Protein AF-A0A919ZTX1-F1 (afdb_monomer)

Secondary structure (DSSP, 8-state):
-----HHHHHHHHHHHHHHHHHHHHHHHHH-TTSB-TT-SSBHHHHTT-S--SSS-S--TTTHHHHHHHHHHHHHHHHHHH--THHHHHHHHHHHHHHHHHHHHHHHHT----SHHIIIIIHHHHHHHHHHHHHHHHHH--

Sequence (141 aa):
MFKISHKIILETMVVFILTVISITSFYATFLPDTKFLFFEETYLELLALTETGGNGKLNLLTYPLGLYFICIFTCVQYLRSRNIVYINFLILIWSAVLLARIISIILRGGIVFDIYFLVGIFPEFIVAPFFFFLRNKVFKS

Structure (mmCIF, N/CA/C/O backbone):
data_AF-A0A919ZTX1-F1
#
_entry.id   AF-A0A919ZTX1-F1
#
loop_
_atom_site.group_PDB
_atom_site.id
_atom_site.type_symbol
_atom_site.label_atom_id
_atom_site.label_alt_id
_atom_site.label_comp_id
_atom_site.label_asym_id
_atom_site.label_entity_id
_atom_site.label_seq_id
_atom_site.pdbx_PDB_ins_code
_atom_site.Cartn_x
_atom_site.Cartn_y
_atom_site.Cartn_z
_atom_site.occupancy
_atom_site.B_iso_or_equiv
_atom_site.auth_seq_id
_atom_site.auth_comp_id
_atom_site.auth_asym_id
_atom_site.auth_atom_id
_atom_site.pdbx_PDB_model_num
ATOM 1 N N . MET A 1 1 ? -18.641 19.937 10.460 1.00 44.81 1 MET A N 1
ATOM 2 C CA . MET A 1 1 ? -17.399 19.132 10.399 1.00 44.81 1 MET A CA 1
ATOM 3 C C . MET A 1 1 ? -17.795 17.671 10.215 1.00 44.81 1 MET A C 1
ATOM 5 O O . MET A 1 1 ? -18.362 17.100 11.138 1.00 44.81 1 MET A O 1
ATOM 9 N N . PHE A 1 2 ? -17.609 17.087 9.027 1.00 42.81 2 PHE A N 1
ATOM 10 C CA . PHE A 1 2 ? -17.985 15.688 8.778 1.00 42.81 2 PHE A CA 1
ATOM 11 C C . PHE A 1 2 ? -17.118 14.758 9.636 1.00 42.81 2 PHE A C 1
ATOM 13 O O . PHE A 1 2 ? -15.902 14.683 9.464 1.00 42.81 2 PHE A O 1
ATOM 20 N N . LYS A 1 3 ? -17.738 14.069 10.598 1.00 59.19 3 LYS A N 1
ATOM 21 C CA . LYS A 1 3 ? -17.074 13.079 11.452 1.00 59.19 3 LYS A CA 1
ATOM 22 C C . LYS A 1 3 ? -17.036 11.756 10.680 1.00 59.19 3 LYS A C 1
ATOM 24 O O . LYS A 1 3 ? -17.909 10.911 10.840 1.00 59.19 3 LYS A O 1
ATOM 29 N N . ILE A 1 4 ? -16.073 11.607 9.769 1.00 64.69 4 ILE A N 1
ATOM 30 C CA . ILE A 1 4 ? -15.896 10.347 9.035 1.00 64.69 4 ILE A CA 1
ATOM 31 C C . ILE A 1 4 ? -15.456 9.271 10.034 1.00 64.69 4 ILE A C 1
ATOM 33 O O . ILE A 1 4 ? -14.498 9.456 10.786 1.00 64.69 4 ILE A O 1
ATOM 37 N N . SER A 1 5 ? -16.175 8.149 10.059 1.00 81.00 5 SER A N 1
ATOM 38 C CA . SER A 1 5 ? -15.844 7.017 10.923 1.00 81.00 5 SER A CA 1
ATOM 39 C C . SER A 1 5 ? -14.546 6.354 10.460 1.00 81.00 5 SER A C 1
ATOM 41 O O . SER A 1 5 ? -14.393 6.028 9.287 1.00 81.00 5 SER A O 1
ATOM 43 N N . HIS A 1 6 ? -13.625 6.081 11.387 1.00 75.31 6 HIS A N 1
ATOM 44 C CA . HIS A 1 6 ? -12.383 5.348 11.105 1.00 75.31 6 HIS A CA 1
ATOM 45 C C . HIS A 1 6 ? -12.639 3.955 10.507 1.00 75.31 6 HIS A C 1
ATOM 47 O O . HIS A 1 6 ? -11.802 3.435 9.776 1.00 75.31 6 HIS A O 1
ATOM 53 N N . LYS A 1 7 ? -13.812 3.369 10.796 1.00 81.25 7 LYS A N 1
ATOM 54 C CA . LYS A 1 7 ? -14.287 2.141 10.156 1.00 81.25 7 LYS A CA 1
ATOM 55 C C . LYS A 1 7 ? -14.403 2.338 8.641 1.00 81.25 7 LYS A C 1
ATOM 57 O O . LYS A 1 7 ? -13.783 1.590 7.903 1.00 81.25 7 LYS A O 1
ATOM 62 N N . ILE A 1 8 ? -15.108 3.390 8.215 1.00 84.81 8 ILE A N 1
ATOM 63 C CA . ILE A 1 8 ? -15.301 3.733 6.798 1.00 84.81 8 ILE A CA 1
ATOM 64 C C . ILE A 1 8 ? -13.946 3.976 6.129 1.00 84.81 8 ILE A C 1
ATOM 66 O O . ILE A 1 8 ? -13.697 3.462 5.051 1.00 84.81 8 ILE A O 1
ATOM 70 N N . ILE A 1 9 ? -13.038 4.700 6.792 1.00 84.06 9 ILE A N 1
ATOM 71 C CA . ILE A 1 9 ? -11.698 4.984 6.254 1.00 84.06 9 ILE A CA 1
ATOM 72 C C . ILE A 1 9 ? -10.923 3.687 5.967 1.00 84.06 9 ILE A C 1
ATOM 74 O O . ILE A 1 9 ? -10.346 3.534 4.891 1.00 84.06 9 ILE A O 1
ATOM 78 N N . LEU A 1 10 ? -10.908 2.751 6.919 1.00 84.06 10 LEU A N 1
ATOM 79 C CA . LEU A 1 10 ? -10.196 1.483 6.759 1.00 84.06 10 LEU A CA 1
ATOM 80 C C . LEU A 1 10 ? -10.869 0.552 5.752 1.00 84.06 10 LEU A C 1
ATOM 82 O O . LEU A 1 10 ? -10.168 -0.099 4.986 1.00 84.06 10 LEU A O 1
ATOM 86 N N . GLU A 1 11 ? -12.200 0.502 5.728 1.00 87.06 11 GLU A N 1
ATOM 87 C CA . GLU A 1 11 ? -12.953 -0.262 4.728 1.00 87.06 11 GLU A CA 1
ATOM 88 C C . GLU A 1 11 ? -12.662 0.256 3.316 1.00 87.06 11 GLU A C 1
ATOM 90 O O . GLU A 1 11 ? -12.331 -0.538 2.438 1.00 87.06 11 GLU A O 1
ATOM 95 N N . THR A 1 12 ? -12.665 1.577 3.112 1.00 85.62 12 THR A N 1
ATOM 96 C CA . THR A 1 12 ? -12.291 2.192 1.831 1.00 85.62 12 THR A CA 1
ATOM 97 C C . THR A 1 12 ? -10.865 1.833 1.425 1.00 85.62 12 THR A C 1
ATOM 99 O O . THR A 1 12 ? -10.627 1.496 0.268 1.00 85.62 12 THR A O 1
ATOM 102 N N . MET A 1 13 ? -9.912 1.859 2.361 1.00 84.69 13 MET A N 1
ATOM 103 C CA . MET A 1 13 ? -8.531 1.477 2.063 1.00 84.69 13 MET A CA 1
ATOM 104 C C . MET A 1 13 ? -8.415 -0.008 1.693 1.00 84.69 13 MET A C 1
ATOM 106 O O . MET A 1 13 ? -7.733 -0.341 0.728 1.00 84.69 13 MET A O 1
ATOM 110 N N . VAL A 1 14 ? -9.103 -0.900 2.410 1.00 86.12 14 VAL A N 1
ATOM 111 C CA . VAL A 1 14 ? -9.133 -2.333 2.076 1.00 86.12 14 VAL A CA 1
ATOM 112 C C . VAL A 1 14 ? -9.714 -2.551 0.678 1.00 86.12 14 VAL A C 1
ATOM 114 O O . VAL A 1 14 ? -9.107 -3.261 -0.120 1.00 86.12 14 VAL A O 1
ATOM 117 N N . VAL A 1 15 ? -10.837 -1.906 0.352 1.00 87.44 15 VAL A N 1
ATOM 118 C CA . VAL A 1 15 ? -11.455 -1.984 -0.983 1.00 87.44 15 VAL A CA 1
ATOM 119 C C . VAL A 1 15 ? -10.508 -1.461 -2.062 1.00 87.44 15 VAL A C 1
ATOM 121 O O . VAL A 1 15 ? -10.363 -2.097 -3.106 1.00 87.44 15 VAL A O 1
ATOM 124 N N . PHE A 1 16 ? -9.825 -0.344 -1.810 1.00 84.38 16 PHE A N 1
ATOM 125 C CA . PHE A 1 16 ? -8.847 0.215 -2.738 1.00 84.38 16 PHE A CA 1
ATOM 126 C C . PHE A 1 16 ? -7.709 -0.774 -3.024 1.00 84.38 16 PHE A C 1
ATOM 128 O O . PHE 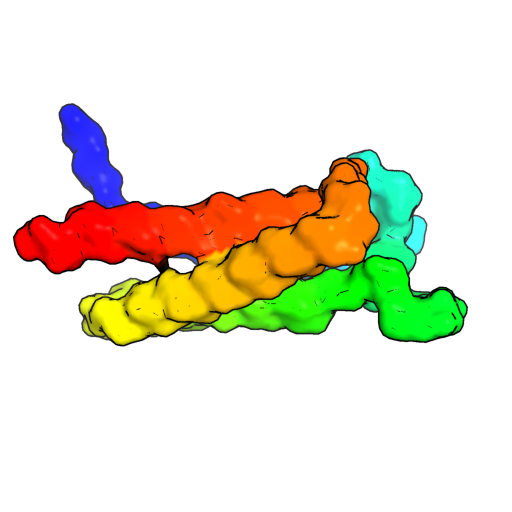A 1 16 ? -7.444 -1.079 -4.185 1.00 84.38 16 PHE A O 1
ATOM 135 N N . ILE A 1 17 ? -7.090 -1.341 -1.983 1.00 82.50 17 ILE A N 1
ATOM 136 C CA . ILE A 1 17 ? -5.989 -2.299 -2.152 1.00 82.50 17 ILE A CA 1
ATOM 137 C C . ILE A 1 17 ? -6.484 -3.567 -2.866 1.00 82.50 17 ILE A C 1
ATOM 139 O O . ILE A 1 17 ? -5.831 -4.036 -3.794 1.00 82.50 17 ILE A O 1
ATOM 143 N N . LEU A 1 18 ? -7.659 -4.095 -2.505 1.00 84.50 18 LEU A N 1
ATOM 144 C CA . LEU A 1 18 ? -8.253 -5.252 -3.190 1.00 84.50 18 LEU A CA 1
ATOM 145 C C . LEU A 1 18 ? -8.531 -4.975 -4.670 1.00 84.50 18 LEU A C 1
ATOM 147 O O . LEU A 1 18 ? -8.348 -5.863 -5.501 1.00 84.50 18 LEU A O 1
ATOM 151 N N . THR A 1 19 ? -8.935 -3.752 -5.010 1.00 83.19 19 THR A N 1
ATOM 152 C CA . THR A 1 19 ? -9.148 -3.338 -6.403 1.00 83.19 19 THR A CA 1
ATOM 153 C C . THR A 1 19 ? -7.831 -3.351 -7.173 1.00 83.19 19 THR A C 1
ATOM 155 O O . THR A 1 19 ? -7.765 -3.936 -8.253 1.00 83.19 19 THR A O 1
ATOM 158 N N . VAL A 1 20 ? -6.765 -2.783 -6.597 1.00 78.19 20 VAL A N 1
ATOM 159 C CA . VAL A 1 20 ? -5.421 -2.803 -7.198 1.00 78.19 20 VAL A CA 1
ATOM 160 C C . VAL A 1 20 ? -4.943 -4.239 -7.414 1.00 78.19 20 VAL A C 1
ATOM 162 O O . VAL A 1 20 ? -4.507 -4.571 -8.517 1.00 78.19 20 VAL A O 1
ATOM 165 N N . ILE A 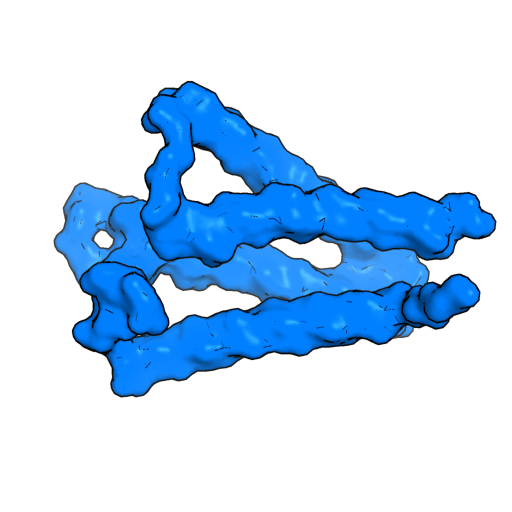1 21 ? -5.082 -5.109 -6.407 1.00 77.62 21 ILE A N 1
ATOM 166 C CA . ILE A 1 21 ? -4.733 -6.535 -6.514 1.00 77.62 21 ILE A CA 1
ATOM 167 C C . ILE A 1 21 ? -5.530 -7.196 -7.642 1.00 77.62 21 ILE A C 1
ATOM 169 O O . ILE A 1 21 ? -4.946 -7.861 -8.488 1.00 77.62 21 ILE A O 1
ATOM 173 N N . SER A 1 22 ? -6.844 -6.972 -7.692 1.00 81.50 22 SER A N 1
ATOM 174 C CA . SER A 1 22 ? -7.725 -7.601 -8.683 1.00 81.50 22 SER A CA 1
ATOM 175 C C . SER A 1 22 ? -7.374 -7.190 -10.113 1.00 81.50 22 SER A C 1
ATOM 177 O O . SER A 1 22 ? -7.294 -8.048 -10.990 1.00 81.50 22 SER A O 1
ATOM 179 N N . ILE A 1 23 ? -7.111 -5.900 -10.350 1.00 79.00 23 ILE A N 1
ATOM 180 C CA . ILE A 1 23 ? -6.675 -5.392 -11.661 1.00 79.00 23 ILE A CA 1
ATOM 181 C C . ILE A 1 23 ? -5.339 -6.031 -12.052 1.00 79.00 23 ILE A C 1
ATOM 183 O O . ILE A 1 23 ? -5.191 -6.528 -13.165 1.00 79.00 23 ILE A O 1
ATOM 187 N N . THR A 1 24 ? -4.391 -6.062 -11.117 1.00 73.44 24 THR A N 1
ATOM 188 C CA . THR A 1 24 ? -3.053 -6.632 -11.319 1.00 73.44 24 THR A CA 1
ATOM 189 C C . THR A 1 24 ? -3.156 -8.121 -11.684 1.00 73.44 24 THR A C 1
ATOM 191 O O . THR A 1 24 ? -2.672 -8.543 -12.731 1.00 73.44 24 THR A O 1
ATOM 194 N N . SER A 1 25 ? -3.905 -8.913 -10.912 1.00 73.94 25 SER A N 1
ATOM 195 C CA . SER A 1 25 ? -4.157 -10.334 -11.197 1.00 73.94 25 SER A CA 1
ATOM 196 C C . SER A 1 25 ? -4.905 -10.580 -12.514 1.00 73.94 25 SER A C 1
ATOM 198 O O . SER A 1 25 ? -4.631 -11.572 -13.191 1.00 73.94 25 SER A O 1
ATOM 200 N N . PHE A 1 26 ? -5.830 -9.699 -12.902 1.00 80.12 26 PHE A N 1
ATOM 201 C CA . PHE A 1 26 ? -6.524 -9.798 -14.188 1.00 80.12 26 PHE A CA 1
ATOM 202 C C . PHE A 1 26 ? -5.556 -9.618 -15.364 1.00 80.12 26 PHE A C 1
ATOM 204 O O . PHE A 1 26 ? -5.526 -10.465 -16.257 1.00 80.12 26 PHE A O 1
ATOM 211 N N . TYR A 1 27 ? -4.718 -8.575 -15.335 1.00 74.44 27 TYR A N 1
ATOM 212 C CA . TYR A 1 27 ? -3.680 -8.372 -16.353 1.00 74.44 27 TYR A CA 1
ATOM 213 C C . TYR A 1 27 ? -2.721 -9.567 -16.424 1.00 74.44 27 TYR A C 1
ATOM 215 O O . TYR A 1 27 ? -2.417 -10.029 -17.519 1.00 74.44 27 TYR A O 1
ATOM 223 N N . ALA A 1 28 ? -2.350 -10.137 -15.272 1.00 68.69 28 ALA A N 1
ATOM 224 C CA . ALA A 1 28 ? -1.523 -11.344 -15.198 1.00 68.69 28 ALA A CA 1
ATOM 225 C C . ALA A 1 28 ? -2.085 -12.534 -15.948 1.00 68.69 28 ALA A C 1
ATOM 227 O O . ALA A 1 28 ? -1.351 -13.270 -16.599 1.00 68.69 28 ALA A O 1
ATOM 228 N N . THR A 1 29 ? -3.384 -12.743 -15.786 1.00 73.25 29 THR A N 1
ATOM 229 C CA . THR A 1 29 ? -4.027 -13.981 -16.209 1.00 73.25 29 THR A CA 1
ATOM 230 C C . THR A 1 29 ? -4.477 -13.894 -17.660 1.00 73.25 29 THR A C 1
ATOM 232 O O . THR A 1 29 ? -4.409 -14.885 -18.381 1.00 73.25 29 THR A O 1
ATOM 235 N N . PHE A 1 30 ? -4.945 -12.720 -18.091 1.00 80.12 30 PHE A N 1
ATOM 236 C CA . PHE A 1 30 ? -5.643 -12.574 -19.368 1.00 80.12 30 PHE A CA 1
ATOM 237 C C . PHE A 1 30 ? -4.927 -11.676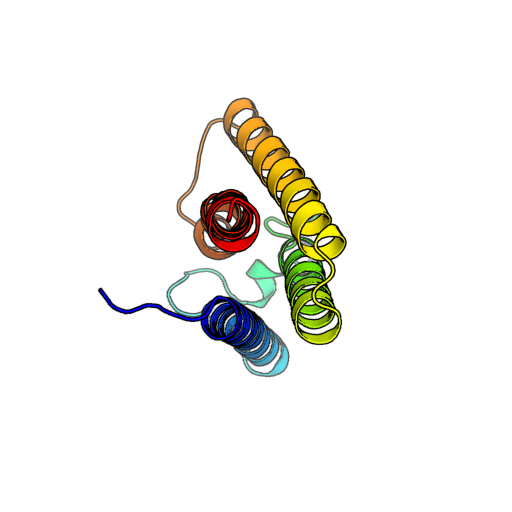 -20.374 1.00 80.12 30 PHE A C 1
ATOM 239 O O . PHE A 1 30 ? -5.176 -11.819 -21.567 1.00 80.12 30 PHE A O 1
ATOM 246 N N . LEU A 1 31 ? -4.065 -10.755 -19.926 1.00 80.50 31 LEU A N 1
ATOM 247 C CA . LEU A 1 31 ? -3.419 -9.758 -20.787 1.00 80.50 31 LEU A CA 1
ATOM 248 C C . LEU A 1 31 ? -1.894 -9.620 -20.535 1.00 80.50 31 LEU A C 1
ATOM 250 O O . LEU A 1 31 ? -1.395 -8.492 -20.460 1.00 80.50 31 LEU A O 1
ATOM 254 N N . PRO A 1 32 ? -1.137 -10.730 -20.412 1.00 71.12 32 PRO A N 1
ATOM 255 C CA . PRO A 1 32 ? 0.253 -10.712 -19.943 1.00 71.12 32 PRO A CA 1
ATOM 256 C C . PRO A 1 32 ? 1.220 -9.957 -20.874 1.00 71.12 32 PRO A C 1
ATOM 258 O O . PRO A 1 32 ? 2.127 -9.275 -20.398 1.00 71.12 32 PRO A O 1
ATOM 261 N N . ASP A 1 33 ? 0.992 -10.025 -22.187 1.00 75.75 33 ASP A N 1
ATOM 262 C CA . ASP A 1 33 ? 1.840 -9.397 -23.214 1.00 75.75 33 ASP A CA 1
ATOM 263 C C . ASP A 1 33 ? 1.403 -7.970 -23.576 1.00 75.75 33 ASP A C 1
ATOM 265 O O . ASP A 1 33 ? 1.984 -7.322 -24.447 1.00 75.75 33 ASP A O 1
ATOM 269 N N . THR A 1 34 ? 0.344 -7.465 -22.941 1.00 78.12 34 THR A N 1
ATOM 270 C CA . THR A 1 34 ? -0.123 -6.100 -23.189 1.00 78.12 34 THR A CA 1
ATOM 271 C C . THR A 1 34 ? 0.613 -5.107 -22.302 1.00 78.12 34 THR A C 1
ATOM 273 O O . THR A 1 34 ? 1.027 -5.431 -21.185 1.00 78.12 34 THR A O 1
ATOM 276 N N . LYS A 1 35 ? 0.744 -3.871 -22.796 1.00 76.69 35 LYS A N 1
ATOM 277 C CA . LYS A 1 35 ? 1.186 -2.733 -21.989 1.00 76.69 35 LYS A CA 1
ATOM 278 C C . LYS A 1 35 ? 0.295 -2.605 -20.760 1.00 76.69 35 LYS A C 1
ATOM 280 O O . LYS A 1 35 ? -0.932 -2.570 -20.882 1.00 76.69 35 LYS A O 1
ATOM 285 N N . PHE A 1 36 ? 0.901 -2.534 -19.580 1.00 71.50 36 PHE A N 1
ATOM 286 C CA . PHE A 1 36 ? 0.121 -2.395 -18.360 1.00 71.50 36 PHE A CA 1
ATOM 287 C C . PHE A 1 36 ? -0.389 -0.956 -18.230 1.00 71.50 36 PHE A C 1
ATOM 289 O O . PHE A 1 36 ? 0.392 -0.028 -18.030 1.00 71.50 36 PHE A O 1
ATOM 296 N N . LEU A 1 37 ? -1.707 -0.759 -18.317 1.00 74.06 37 LEU A N 1
ATOM 297 C CA . LEU A 1 37 ? -2.350 0.559 -18.233 1.00 74.06 37 LEU A CA 1
ATOM 298 C C . LEU A 1 37 ? -1.723 1.592 -19.196 1.00 74.06 37 LEU A C 1
ATOM 300 O O . LEU A 1 37 ? -1.924 1.512 -20.404 1.00 74.06 37 LEU A O 1
ATOM 304 N N . PHE A 1 38 ? -1.000 2.581 -18.658 1.00 72.06 38 PHE A N 1
ATOM 305 C CA . PHE A 1 38 ? -0.382 3.688 -19.398 1.00 72.06 38 PHE A CA 1
ATOM 306 C C . PHE A 1 38 ? 1.143 3.541 -19.525 1.00 72.06 38 PHE A C 1
ATOM 308 O O . PHE A 1 38 ? 1.800 4.465 -20.001 1.00 72.06 38 PHE A O 1
ATOM 315 N N . PHE A 1 39 ? 1.715 2.431 -19.053 1.00 71.50 39 PHE A N 1
ATOM 316 C CA . PHE A 1 39 ? 3.160 2.207 -19.049 1.00 71.50 39 PHE A CA 1
ATOM 317 C C . PHE A 1 39 ? 3.628 1.549 -20.344 1.00 71.50 39 PHE A C 1
ATOM 319 O O . PHE A 1 39 ? 2.867 0.865 -21.026 1.00 71.50 39 PHE A O 1
ATOM 326 N N . GLU A 1 40 ? 4.892 1.774 -20.704 1.00 71.12 40 GLU A N 1
ATOM 327 C CA . GLU A 1 40 ? 5.469 1.175 -21.911 1.00 71.12 40 GLU A CA 1
ATOM 328 C C . GLU A 1 40 ? 5.811 -0.308 -21.741 1.00 71.12 40 GLU A C 1
ATOM 330 O O . GLU A 1 40 ? 5.828 -1.030 -22.735 1.00 71.12 40 GLU A O 1
ATOM 335 N N . GLU A 1 41 ? 6.027 -0.744 -20.500 1.00 70.44 41 GLU A N 1
ATOM 336 C CA . GLU A 1 41 ? 6.373 -2.114 -20.122 1.00 70.44 41 GLU A CA 1
ATOM 337 C C . GLU A 1 41 ? 5.143 -3.032 -20.177 1.00 70.44 41 GLU A C 1
ATOM 339 O O . GLU A 1 41 ? 4.029 -2.666 -19.770 1.00 70.44 41 GLU A O 1
ATOM 344 N N . THR A 1 42 ? 5.346 -4.250 -20.676 1.00 71.12 42 THR A N 1
ATOM 345 C CA . THR A 1 42 ? 4.332 -5.308 -20.628 1.00 71.12 42 THR A CA 1
ATOM 346 C C . THR A 1 42 ? 4.180 -5.855 -19.215 1.00 71.12 42 THR A C 1
ATOM 348 O O . THR A 1 42 ? 5.076 -5.750 -18.373 1.00 71.12 42 THR A O 1
ATOM 351 N N . TYR A 1 43 ? 3.043 -6.486 -18.939 1.00 64.56 43 TYR A N 1
ATOM 352 C CA . TYR A 1 43 ? 2.801 -7.063 -17.623 1.00 64.56 43 TYR A CA 1
ATOM 353 C C . TYR A 1 43 ? 3.772 -8.216 -17.274 1.00 64.56 43 TYR A C 1
ATOM 355 O O . TYR A 1 43 ? 4.115 -8.395 -16.109 1.00 64.56 43 TYR A O 1
ATOM 363 N N . LEU A 1 44 ? 4.292 -8.972 -18.247 1.00 65.75 44 LEU A N 1
ATOM 364 C CA . LEU A 1 44 ? 5.340 -9.978 -17.994 1.00 65.75 44 LEU A CA 1
ATOM 365 C C . LEU A 1 44 ? 6.702 -9.367 -17.648 1.00 65.75 44 LEU A C 1
ATOM 367 O O . LEU A 1 44 ? 7.370 -9.847 -16.727 1.00 65.75 44 LEU A O 1
ATOM 371 N N . GLU A 1 45 ? 7.098 -8.304 -18.352 1.00 65.44 45 GLU A N 1
ATOM 372 C CA . GLU A 1 45 ? 8.327 -7.550 -18.061 1.00 65.44 45 GLU A CA 1
ATOM 373 C C . GLU A 1 45 ? 8.257 -6.906 -16.672 1.00 65.44 45 GLU A C 1
ATOM 375 O O . GLU A 1 45 ? 9.234 -6.926 -15.920 1.00 65.44 45 GLU A O 1
ATOM 380 N N . LEU A 1 46 ? 7.067 -6.427 -16.302 1.00 61.62 46 LEU A N 1
ATOM 381 C CA . LEU A 1 46 ? 6.754 -5.878 -14.987 1.00 61.62 46 LEU A CA 1
ATOM 382 C C . LEU A 1 46 ? 6.947 -6.886 -13.849 1.00 61.62 46 LEU A C 1
ATOM 384 O O . LEU A 1 46 ? 7.248 -6.503 -12.722 1.00 61.62 46 LEU A O 1
ATOM 388 N N . LEU A 1 47 ? 6.714 -8.167 -14.123 1.00 58.75 47 LEU A N 1
ATOM 389 C CA . LEU A 1 47 ? 6.772 -9.230 -13.129 1.00 58.75 47 LEU A CA 1
ATOM 390 C C . LEU A 1 47 ? 8.097 -9.989 -13.114 1.00 58.75 47 LEU A C 1
ATOM 392 O O . LEU A 1 47 ? 8.252 -10.893 -12.291 1.00 58.75 47 LEU A O 1
ATOM 396 N N . ALA A 1 48 ? 9.031 -9.642 -14.005 1.00 56.12 48 ALA A N 1
ATOM 397 C CA . ALA A 1 48 ? 10.278 -10.376 -14.194 1.00 56.12 48 ALA A CA 1
ATOM 398 C C . ALA A 1 48 ? 10.060 -11.886 -14.444 1.00 56.12 48 ALA A C 1
ATOM 400 O O . ALA A 1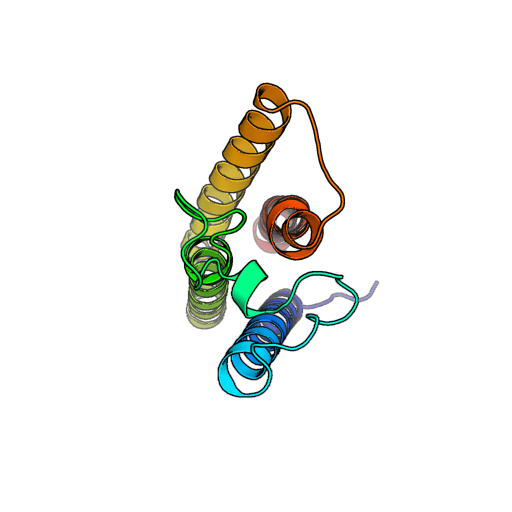 48 ? 10.863 -12.714 -14.012 1.00 56.12 48 ALA A O 1
ATOM 401 N N . LEU A 1 49 ? 8.965 -12.254 -15.124 1.00 54.34 49 LEU A N 1
ATOM 402 C CA . LEU A 1 49 ? 8.640 -13.653 -15.442 1.00 54.34 49 LEU A CA 1
ATOM 403 C C . LEU A 1 49 ? 9.397 -14.185 -16.672 1.00 54.34 49 LEU A C 1
ATOM 405 O O . LEU A 1 49 ? 9.324 -15.375 -16.968 1.00 54.34 49 LEU A O 1
ATOM 409 N N . THR A 1 50 ? 10.143 -13.325 -17.364 1.00 51.06 50 THR A N 1
ATOM 410 C CA . THR A 1 50 ? 11.092 -13.684 -18.424 1.00 51.06 50 THR A CA 1
ATOM 411 C C . THR A 1 50 ? 12.533 -13.530 -17.926 1.00 51.06 50 THR A C 1
ATOM 413 O O . THR A 1 50 ? 12.842 -12.641 -17.132 1.00 51.06 50 T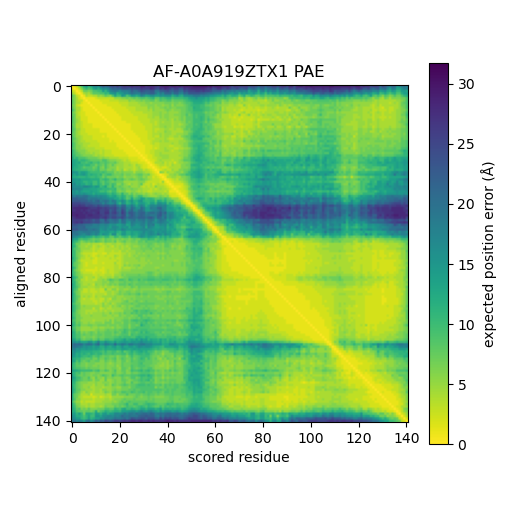HR A O 1
ATOM 416 N N . GLU A 1 51 ? 13.428 -14.428 -18.354 1.00 46.62 51 GLU A N 1
ATOM 417 C CA . GLU A 1 51 ? 14.829 -14.480 -17.911 1.00 46.62 51 GLU A CA 1
ATOM 418 C C . GLU A 1 51 ? 15.617 -13.225 -18.332 1.00 46.62 51 GLU A C 1
ATOM 420 O O . GLU A 1 51 ? 16.276 -13.198 -19.367 1.00 46.62 51 GLU A O 1
ATOM 425 N N . THR A 1 52 ? 15.604 -12.172 -17.513 1.00 48.41 52 THR A N 1
ATOM 426 C CA . THR A 1 52 ? 16.426 -10.966 -17.736 1.00 48.41 52 THR A CA 1
ATOM 427 C C . THR A 1 52 ? 17.768 -10.986 -16.985 1.00 48.41 52 THR A C 1
ATOM 429 O O . THR A 1 52 ? 18.288 -9.930 -16.639 1.00 48.41 52 THR A O 1
ATOM 432 N N . GLY A 1 53 ? 18.363 -12.158 -16.722 1.00 39.72 53 GLY A N 1
ATOM 433 C CA . GLY A 1 53 ? 19.774 -12.248 -16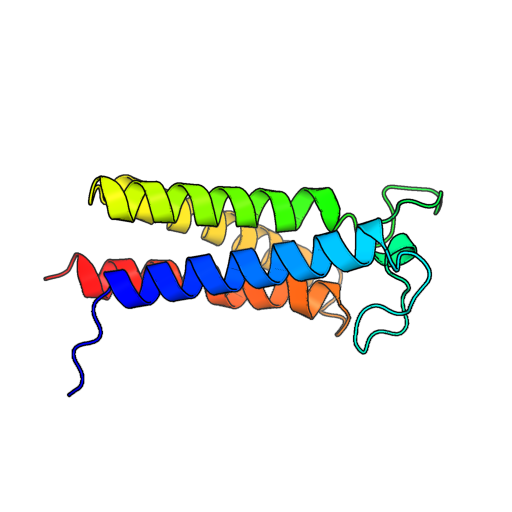.295 1.00 39.72 53 GLY A CA 1
ATOM 434 C C . GLY A 1 53 ? 20.109 -11.742 -14.881 1.00 39.72 53 GLY A C 1
ATOM 435 O O . GLY A 1 53 ? 21.191 -11.207 -14.652 1.00 39.72 53 GLY A O 1
ATOM 436 N N . GLY A 1 54 ? 19.204 -11.934 -13.920 1.00 39.88 54 GLY A N 1
ATOM 437 C CA . GLY A 1 54 ? 19.370 -11.566 -12.508 1.00 39.88 54 GLY A CA 1
ATOM 438 C C . GLY A 1 54 ? 18.079 -10.952 -11.991 1.00 39.88 54 GLY A C 1
ATOM 439 O O . GLY A 1 54 ? 17.488 -10.193 -12.748 1.00 39.88 54 GLY A O 1
ATOM 440 N N . ASN A 1 55 ? 17.637 -11.331 -10.773 1.00 43.25 55 ASN A N 1
ATOM 441 C CA . ASN A 1 55 ? 16.388 -10.911 -10.098 1.00 43.25 55 ASN A CA 1
ATOM 442 C C . ASN A 1 55 ? 15.747 -9.705 -10.796 1.00 43.25 55 ASN A C 1
ATOM 444 O O . ASN A 1 55 ? 16.169 -8.577 -10.539 1.00 43.25 55 ASN A O 1
ATOM 448 N N . GLY A 1 56 ? 14.861 -9.991 -11.762 1.00 40.44 56 GLY A N 1
ATOM 449 C CA . GLY A 1 56 ? 14.579 -9.091 -12.881 1.00 40.44 56 GLY A CA 1
ATOM 450 C C . GLY A 1 56 ? 14.136 -7.711 -12.438 1.00 40.44 56 GLY A C 1
ATOM 451 O O . GLY A 1 56 ? 13.726 -7.522 -11.292 1.00 40.44 56 GLY A O 1
ATOM 452 N N . LYS A 1 57 ? 14.264 -6.750 -13.359 1.00 49.78 57 LYS A N 1
ATOM 453 C CA . LYS A 1 57 ? 14.168 -5.300 -13.127 1.00 49.78 57 LYS A CA 1
ATOM 454 C C . LYS A 1 57 ? 13.145 -4.882 -12.062 1.00 49.78 57 LYS A C 1
ATOM 456 O O . LYS A 1 57 ? 13.452 -3.956 -11.319 1.00 49.78 57 LYS A O 1
ATOM 461 N N . LEU A 1 58 ? 12.002 -5.561 -11.924 1.00 54.59 58 LEU A N 1
ATOM 462 C CA . LEU A 1 58 ? 11.005 -5.310 -10.888 1.00 54.59 58 LEU A CA 1
ATOM 463 C C . LEU A 1 58 ? 10.305 -6.606 -10.430 1.00 54.59 58 LEU A C 1
ATOM 465 O O . LEU A 1 58 ? 9.407 -7.102 -11.088 1.00 54.59 58 LEU A O 1
ATOM 469 N N . ASN A 1 59 ? 10.651 -7.169 -9.268 1.00 52.97 59 ASN A N 1
ATOM 470 C CA . ASN A 1 59 ? 9.903 -8.302 -8.691 1.00 52.97 59 ASN A CA 1
ATOM 471 C C . ASN A 1 59 ? 8.638 -7.807 -7.947 1.00 52.97 59 ASN A C 1
ATOM 473 O O . ASN A 1 59 ? 8.513 -7.909 -6.722 1.00 52.97 59 ASN A O 1
ATOM 477 N N . LEU A 1 60 ? 7.714 -7.197 -8.698 1.00 53.53 60 LEU A N 1
ATOM 478 C CA . LEU A 1 60 ? 6.476 -6.578 -8.199 1.00 53.53 60 LEU A CA 1
ATOM 479 C C . LEU A 1 60 ? 5.453 -7.599 -7.667 1.00 53.53 60 LEU A C 1
ATOM 481 O O . LEU A 1 60 ? 4.645 -7.269 -6.798 1.00 53.53 60 LEU A O 1
ATOM 485 N N . LEU A 1 61 ? 5.515 -8.851 -8.134 1.00 50.38 61 LEU A N 1
ATOM 486 C CA . LEU A 1 61 ? 4.604 -9.927 -7.721 1.00 50.38 61 LEU A CA 1
ATOM 487 C C . LEU A 1 61 ? 4.791 -10.358 -6.265 1.00 50.38 61 LEU A C 1
ATOM 489 O O . LEU A 1 61 ? 3.830 -10.742 -5.603 1.00 50.38 61 LEU A O 1
ATOM 493 N N . THR A 1 62 ? 6.027 -10.318 -5.766 1.00 57.12 62 THR A N 1
ATOM 494 C CA . THR A 1 62 ? 6.360 -10.875 -4.448 1.00 57.12 62 THR A CA 1
ATOM 495 C C . THR A 1 62 ? 6.482 -9.809 -3.365 1.00 57.12 62 THR A C 1
ATOM 497 O O . THR A 1 62 ? 6.023 -10.037 -2.246 1.00 57.12 62 THR A O 1
ATOM 500 N N . TYR A 1 63 ? 7.044 -8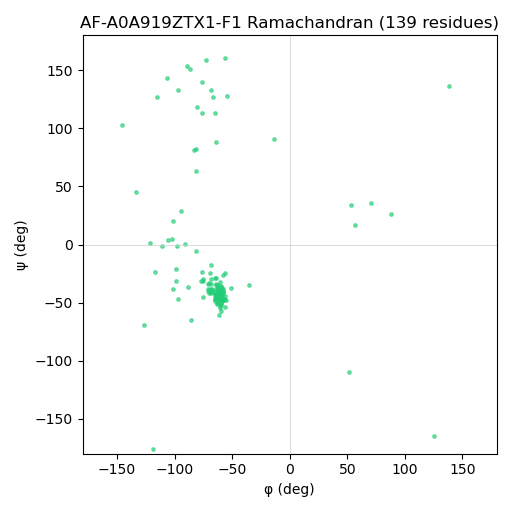.635 -3.673 1.00 58.19 63 TYR A N 1
ATOM 501 C CA . TYR A 1 63 ? 7.371 -7.644 -2.643 1.00 58.19 63 TYR A CA 1
ATOM 502 C C . TYR A 1 63 ? 6.201 -6.703 -2.272 1.00 58.19 63 TYR A C 1
ATOM 504 O O . TYR A 1 63 ? 5.717 -6.799 -1.140 1.00 58.19 63 TYR A O 1
ATOM 512 N N . PRO A 1 64 ? 5.671 -5.832 -3.158 1.00 68.38 64 PRO A N 1
ATOM 513 C CA . PRO A 1 64 ? 4.569 -4.949 -2.772 1.00 68.38 64 PRO A CA 1
ATOM 514 C C . PRO A 1 64 ? 3.260 -5.706 -2.545 1.00 68.38 64 PRO A C 1
ATOM 516 O O . PRO A 1 64 ? 2.554 -5.420 -1.582 1.00 68.38 64 PRO A O 1
ATOM 519 N N . LEU A 1 65 ? 2.955 -6.724 -3.354 1.00 71.75 65 LEU A N 1
ATOM 520 C CA . LEU A 1 65 ? 1.717 -7.496 -3.213 1.00 71.75 65 LEU A CA 1
ATOM 521 C C . LEU A 1 65 ? 1.627 -8.239 -1.872 1.00 71.75 65 LEU A C 1
ATOM 523 O O . LEU A 1 65 ? 0.591 -8.171 -1.209 1.00 71.75 65 LEU A O 1
ATOM 527 N N . GLY A 1 66 ? 2.710 -8.881 -1.422 1.00 77.19 66 GLY A N 1
ATOM 528 C CA . GLY A 1 66 ? 2.757 -9.524 -0.106 1.00 77.19 66 GLY A CA 1
ATOM 529 C C . GLY A 1 66 ? 2.539 -8.527 1.039 1.00 77.19 66 GLY A C 1
ATOM 530 O O . GLY A 1 66 ? 1.726 -8.769 1.934 1.00 77.19 66 GLY A O 1
ATOM 531 N N . LEU A 1 67 ? 3.193 -7.363 0.975 1.00 83.44 67 LEU A N 1
ATOM 532 C CA . LEU A 1 67 ? 3.005 -6.280 1.948 1.00 83.44 67 LEU A CA 1
ATOM 533 C C . LEU A 1 67 ? 1.572 -5.727 1.934 1.00 83.44 67 LEU A C 1
ATOM 535 O O . LEU A 1 67 ? 1.001 -5.453 2.993 1.00 83.44 67 LEU A O 1
ATOM 539 N N . TYR A 1 68 ? 0.952 -5.618 0.760 1.00 83.94 68 TYR A N 1
ATOM 540 C CA . TYR A 1 68 ? -0.441 -5.201 0.612 1.00 83.94 68 TYR A CA 1
ATOM 541 C C . TYR A 1 68 ? -1.430 -6.220 1.177 1.00 83.94 68 TYR A C 1
ATOM 543 O O . TYR A 1 68 ? -2.385 -5.823 1.850 1.00 83.94 68 TYR A O 1
ATOM 551 N N . PHE A 1 69 ? -1.180 -7.519 1.013 1.00 84.94 69 PHE A N 1
ATOM 552 C CA . PHE A 1 69 ? -1.980 -8.556 1.667 1.00 84.94 69 PHE A CA 1
ATOM 553 C C . PHE A 1 69 ? -1.854 -8.510 3.191 1.00 84.94 69 PHE A C 1
ATOM 555 O O . PHE A 1 69 ? -2.874 -8.550 3.883 1.00 84.94 69 PHE A O 1
ATOM 562 N N . ILE A 1 70 ? -0.634 -8.359 3.722 1.00 89.81 70 ILE A N 1
ATOM 563 C CA . ILE A 1 70 ? -0.408 -8.167 5.165 1.00 89.81 70 ILE A CA 1
ATOM 564 C C . ILE A 1 70 ? -1.173 -6.934 5.657 1.00 89.81 70 ILE A C 1
ATOM 566 O O . ILE A 1 70 ? -1.796 -6.974 6.721 1.00 89.81 70 ILE A O 1
ATOM 570 N N . CYS A 1 71 ? -1.176 -5.858 4.868 1.00 90.75 71 CYS A N 1
ATOM 571 C CA . CYS A 1 71 ? -1.913 -4.637 5.166 1.00 90.75 71 CYS A CA 1
ATOM 572 C C . CYS A 1 71 ? -3.420 -4.890 5.274 1.00 90.75 71 CYS A C 1
ATOM 574 O O . CYS A 1 71 ? -4.009 -4.629 6.325 1.00 90.75 71 CYS A O 1
ATOM 576 N N . ILE A 1 72 ? -4.025 -5.485 4.239 1.00 90.75 72 ILE A N 1
ATOM 577 C CA . ILE A 1 72 ? -5.454 -5.831 4.220 1.00 90.75 72 ILE A CA 1
ATOM 578 C C . ILE A 1 72 ? -5.812 -6.726 5.402 1.00 90.75 72 ILE A C 1
ATOM 580 O O . ILE A 1 72 ? -6.725 -6.400 6.163 1.00 90.75 72 ILE A O 1
ATOM 584 N N . PHE A 1 73 ? -5.093 -7.839 5.569 1.00 92.69 73 PHE A N 1
ATOM 585 C CA . PHE A 1 73 ? -5.361 -8.806 6.628 1.00 92.69 73 PHE A CA 1
ATOM 586 C C . PHE A 1 73 ? -5.346 -8.124 7.994 1.00 92.69 73 PHE A C 1
ATOM 588 O O . PHE A 1 73 ? -6.287 -8.254 8.777 1.00 92.69 73 PHE A O 1
ATOM 595 N N . THR A 1 74 ? -4.317 -7.324 8.257 1.00 93.38 74 THR A N 1
ATOM 596 C CA . THR A 1 74 ? -4.182 -6.646 9.543 1.00 93.38 74 THR A CA 1
ATOM 597 C C . THR A 1 74 ? -5.280 -5.603 9.765 1.00 93.38 74 THR A C 1
ATOM 599 O O . THR A 1 74 ? -5.823 -5.507 10.869 1.00 93.38 74 THR A O 1
ATOM 602 N N . CYS A 1 75 ? -5.671 -4.859 8.726 1.00 91.31 75 CYS A N 1
ATOM 603 C CA . CYS A 1 75 ? -6.801 -3.934 8.802 1.00 91.31 75 CYS A CA 1
ATOM 604 C C . CYS A 1 75 ? -8.115 -4.654 9.118 1.00 91.31 75 CYS A C 1
ATOM 606 O O . CYS A 1 75 ? -8.871 -4.189 9.972 1.00 91.31 75 CYS A O 1
ATOM 608 N N . VAL A 1 76 ? -8.370 -5.809 8.500 1.00 91.94 76 VAL A N 1
ATOM 609 C CA . VAL A 1 76 ? -9.546 -6.642 8.797 1.00 91.94 76 VAL A CA 1
ATOM 610 C C . VAL A 1 76 ? -9.513 -7.137 10.244 1.00 91.94 76 VAL A C 1
ATOM 612 O O . VAL A 1 76 ? -10.518 -7.031 10.952 1.00 91.94 76 VAL A O 1
ATOM 615 N N . GLN A 1 77 ? -8.363 -7.611 10.726 1.00 93.88 77 GLN A N 1
ATOM 616 C CA . GLN A 1 77 ? -8.216 -8.049 12.116 1.00 93.88 77 GLN A CA 1
ATOM 617 C C . GLN A 1 77 ? -8.475 -6.907 13.106 1.00 93.88 77 GLN A C 1
ATOM 619 O O . GLN A 1 77 ? -9.168 -7.110 14.109 1.00 93.88 77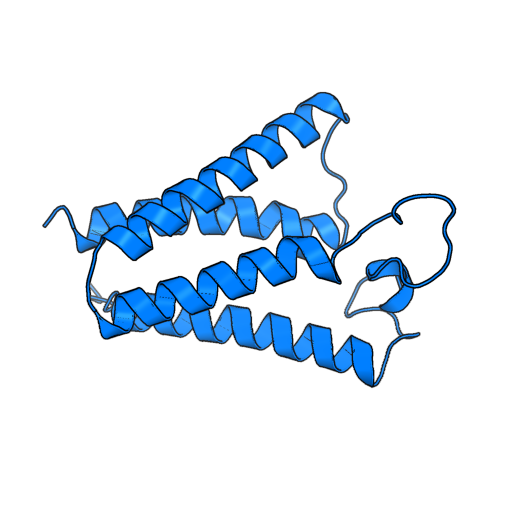 GLN A O 1
ATOM 624 N N . TYR A 1 78 ? -8.014 -5.690 12.805 1.00 91.38 78 TYR A N 1
ATOM 625 C CA . TYR A 1 78 ? -8.366 -4.508 13.589 1.00 91.38 78 TYR A CA 1
ATOM 626 C C . TYR A 1 78 ? -9.871 -4.207 13.545 1.00 91.38 78 TYR A C 1
ATOM 628 O O . TYR A 1 78 ? -10.477 -3.979 14.590 1.00 91.38 78 TYR A O 1
ATOM 636 N N . LEU A 1 79 ? -10.499 -4.224 12.367 1.00 89.25 79 LEU A N 1
ATOM 637 C CA . LEU A 1 79 ? -11.932 -3.939 12.229 1.00 89.25 79 LEU A CA 1
ATOM 638 C C . LEU A 1 79 ? -12.802 -4.923 13.025 1.00 89.25 79 LEU A C 1
ATOM 640 O O . LEU A 1 79 ? -13.816 -4.510 13.594 1.00 89.25 79 LEU A O 1
ATOM 644 N N . ARG A 1 80 ? -12.382 -6.193 13.101 1.00 90.62 80 ARG A N 1
ATOM 645 C CA . ARG A 1 80 ? -13.063 -7.255 13.857 1.00 90.62 80 ARG A CA 1
ATOM 646 C C . ARG A 1 80 ? -12.848 -7.156 15.367 1.00 90.62 80 ARG A C 1
ATOM 648 O O . ARG A 1 80 ? -13.798 -7.317 16.121 1.00 90.62 80 ARG A O 1
ATOM 655 N N . SER A 1 81 ? -11.611 -6.925 15.803 1.00 91.88 81 SER A N 1
ATOM 656 C CA . SER A 1 81 ? -11.223 -7.020 17.223 1.00 91.88 81 SER A CA 1
ATOM 657 C C . SER A 1 81 ? -11.170 -5.683 17.960 1.00 91.88 81 SER A C 1
ATOM 659 O O . SER A 1 81 ? -11.178 -5.660 19.186 1.00 91.88 81 SER A O 1
ATOM 661 N N . ARG A 1 82 ? -11.041 -4.573 17.223 1.00 87.75 82 ARG A N 1
ATOM 662 C CA . ARG A 1 82 ? -10.706 -3.231 17.731 1.00 87.75 82 ARG A CA 1
ATOM 663 C C . ARG A 1 82 ? -9.398 -3.157 18.524 1.00 87.75 82 ARG A C 1
ATOM 665 O O . ARG A 1 82 ? -9.147 -2.161 19.198 1.00 87.75 82 ARG A O 1
ATOM 672 N N . ASN A 1 83 ? -8.527 -4.161 18.410 1.00 89.69 83 ASN A N 1
ATOM 673 C CA . ASN A 1 83 ? -7.263 -4.190 19.133 1.00 89.69 83 ASN A CA 1
ATOM 674 C C . ASN A 1 83 ? -6.195 -3.331 18.433 1.00 89.69 83 ASN A C 1
ATOM 676 O O . ASN A 1 83 ? -5.778 -3.618 17.310 1.00 89.69 83 ASN A O 1
ATOM 680 N N . ILE A 1 84 ? -5.707 -2.300 19.125 1.00 88.81 84 ILE A N 1
ATOM 681 C CA . ILE A 1 84 ? -4.686 -1.366 18.629 1.00 88.81 84 ILE A CA 1
ATOM 682 C C . ILE A 1 84 ? -3.382 -2.044 18.180 1.00 88.81 84 ILE A C 1
ATOM 684 O O . ILE A 1 84 ? -2.686 -1.496 17.324 1.00 88.81 84 ILE A O 1
ATOM 688 N N . VAL A 1 85 ? -3.054 -3.234 18.700 1.00 92.94 85 VAL A N 1
ATOM 689 C CA . VAL A 1 85 ? -1.845 -3.991 18.324 1.00 92.94 85 VAL A CA 1
ATOM 690 C C . VAL A 1 85 ? -1.728 -4.145 16.805 1.00 92.94 85 VAL A C 1
ATOM 692 O O . VAL A 1 85 ? -0.638 -3.987 16.265 1.00 92.94 85 VAL A O 1
ATOM 695 N N . TYR A 1 86 ? -2.845 -4.345 16.104 1.00 92.38 86 TYR A N 1
ATOM 696 C CA . TYR A 1 86 ? -2.872 -4.457 14.645 1.00 92.38 86 TYR A CA 1
ATOM 697 C C . TYR A 1 86 ? -2.461 -3.154 13.936 1.00 92.38 86 TYR A C 1
ATOM 699 O O . TYR A 1 86 ? -1.689 -3.182 12.983 1.00 92.38 86 TYR A O 1
ATOM 707 N N . ILE A 1 87 ? -2.903 -1.992 14.427 1.00 91.19 87 ILE A N 1
ATOM 708 C CA . ILE A 1 87 ? -2.481 -0.696 13.871 1.00 91.19 87 ILE A CA 1
ATOM 709 C C . ILE A 1 87 ? -1.014 -0.410 14.209 1.00 91.19 87 ILE A C 1
ATOM 711 O O . ILE A 1 87 ? -0.275 0.063 13.351 1.00 91.19 87 ILE A O 1
ATOM 715 N N . ASN A 1 88 ? -0.565 -0.731 15.426 1.00 91.44 88 ASN A N 1
ATOM 716 C CA . ASN A 1 88 ? 0.842 -0.568 15.809 1.00 91.44 88 ASN A CA 1
ATOM 717 C C . ASN A 1 88 ? 1.770 -1.451 14.956 1.00 91.44 88 ASN A C 1
ATOM 719 O O . ASN A 1 88 ? 2.837 -0.999 14.549 1.00 91.44 88 ASN A O 1
ATOM 723 N N . PHE A 1 89 ? 1.352 -2.680 14.649 1.00 93.69 89 PHE A N 1
ATOM 724 C CA . PHE A 1 89 ? 2.073 -3.569 13.740 1.00 93.69 89 PHE A CA 1
ATOM 725 C C . PHE A 1 89 ? 2.182 -2.978 12.329 1.00 93.69 89 PHE A C 1
ATOM 727 O O . PHE A 1 89 ? 3.268 -2.972 11.750 1.00 93.69 89 PHE A O 1
ATOM 734 N N . LEU A 1 90 ? 1.090 -2.414 11.801 1.00 93.00 90 LEU A N 1
ATOM 735 C CA . LEU A 1 90 ? 1.104 -1.746 10.496 1.00 93.00 90 LEU A CA 1
ATOM 736 C C . LEU A 1 90 ? 2.033 -0.534 10.483 1.00 93.00 90 LEU A C 1
ATOM 738 O O . LEU A 1 90 ? 2.806 -0.377 9.544 1.00 93.00 90 LEU A O 1
ATOM 742 N N . ILE A 1 91 ? 2.017 0.279 11.539 1.00 92.25 91 ILE A N 1
ATOM 743 C CA . ILE A 1 91 ? 2.960 1.391 11.688 1.00 92.25 91 ILE A CA 1
ATOM 744 C C . ILE A 1 91 ? 4.402 0.887 11.637 1.00 92.25 91 ILE A C 1
ATOM 746 O O . ILE A 1 91 ? 5.207 1.455 10.902 1.00 92.25 91 ILE A O 1
ATOM 750 N N . LEU A 1 92 ? 4.730 -0.175 12.379 1.00 93.81 92 LEU A N 1
ATOM 751 C CA . LEU A 1 92 ? 6.086 -0.720 12.425 1.00 93.81 92 LEU A CA 1
ATOM 752 C C . LEU A 1 92 ? 6.553 -1.194 11.042 1.00 93.81 92 LEU A C 1
ATOM 754 O O . LEU A 1 92 ? 7.606 -0.759 10.577 1.00 93.81 92 LEU A O 1
ATOM 758 N N . ILE A 1 93 ? 5.764 -2.042 10.375 1.00 92.19 93 ILE A N 1
ATOM 759 C CA . ILE A 1 93 ? 6.130 -2.594 9.064 1.00 92.19 93 ILE A CA 1
ATOM 760 C C . ILE A 1 93 ? 6.253 -1.490 8.020 1.00 92.19 93 ILE A C 1
ATOM 762 O O . ILE A 1 93 ? 7.280 -1.400 7.352 1.00 92.19 93 ILE A O 1
ATOM 766 N N . TRP A 1 94 ? 5.246 -0.625 7.890 1.00 90.50 94 TRP A N 1
ATOM 767 C CA . TRP A 1 94 ? 5.259 0.406 6.852 1.00 90.50 94 TRP A CA 1
ATOM 768 C C . TRP A 1 94 ? 6.336 1.466 7.098 1.00 90.50 94 TRP A C 1
ATOM 770 O O . TRP A 1 94 ? 6.903 1.980 6.138 1.00 90.50 94 TRP A O 1
ATOM 780 N N . SER A 1 95 ? 6.699 1.732 8.357 1.00 89.00 95 SER A N 1
ATOM 781 C CA . SER A 1 95 ? 7.858 2.577 8.674 1.00 89.00 95 SER A CA 1
ATOM 782 C C . SER A 1 95 ? 9.177 1.911 8.290 1.00 89.00 95 SER A C 1
ATOM 784 O O . SER A 1 95 ? 10.053 2.579 7.748 1.00 89.00 95 SER A O 1
ATOM 786 N N . ALA A 1 96 ? 9.330 0.608 8.546 1.00 88.19 96 ALA A N 1
ATOM 787 C CA . ALA A 1 96 ? 10.532 -0.132 8.164 1.00 88.19 96 ALA A CA 1
ATOM 788 C C . ALA A 1 96 ? 10.700 -0.181 6.637 1.00 88.19 96 ALA A C 1
ATOM 790 O O . ALA A 1 96 ? 11.797 0.051 6.131 1.00 88.19 96 ALA A O 1
ATOM 791 N N . VAL A 1 97 ? 9.604 -0.412 5.908 1.00 86.62 97 VAL A N 1
ATOM 792 C CA . VAL A 1 97 ? 9.578 -0.381 4.440 1.00 86.62 97 VAL A CA 1
ATOM 793 C C . VAL A 1 97 ? 9.929 1.017 3.923 1.00 86.62 97 VAL A C 1
ATOM 795 O O . VAL A 1 97 ? 10.841 1.150 3.110 1.00 86.62 97 VAL A O 1
ATOM 798 N N . LEU A 1 98 ? 9.291 2.068 4.452 1.00 86.00 98 LEU A N 1
ATOM 799 C CA . LEU A 1 98 ? 9.591 3.453 4.079 1.00 86.00 98 LEU A CA 1
ATOM 800 C C . LEU A 1 98 ? 11.055 3.826 4.364 1.00 86.00 98 LEU A C 1
ATOM 802 O O . LEU A 1 98 ? 11.700 4.486 3.551 1.00 86.00 98 LEU A O 1
ATOM 806 N N . LEU A 1 99 ? 11.612 3.389 5.494 1.00 85.44 99 LEU A N 1
ATOM 807 C CA . LEU A 1 99 ? 13.014 3.635 5.825 1.00 85.44 99 LEU A CA 1
ATOM 808 C C . LEU A 1 99 ? 13.952 2.920 4.845 1.00 85.44 99 LEU A C 1
ATOM 810 O O . LEU A 1 99 ? 14.871 3.545 4.315 1.00 85.44 99 LEU A O 1
ATOM 814 N N . ALA A 1 100 ? 13.702 1.638 4.563 1.00 81.44 100 ALA A N 1
ATOM 815 C CA . ALA A 1 100 ? 14.461 0.881 3.569 1.00 81.44 100 ALA A CA 1
ATOM 816 C C . ALA A 1 100 ? 14.395 1.552 2.187 1.00 81.44 100 ALA A C 1
ATOM 818 O O . ALA A 1 100 ? 15.405 1.630 1.481 1.00 81.44 100 ALA A O 1
ATOM 819 N N . ARG A 1 101 ? 13.232 2.110 1.834 1.00 81.88 101 ARG A N 1
ATOM 820 C CA . ARG A 1 101 ? 13.028 2.872 0.602 1.00 81.88 101 ARG A CA 1
ATOM 821 C C . ARG A 1 101 ? 13.870 4.140 0.550 1.00 81.88 101 ARG A C 1
ATOM 823 O O . ARG A 1 101 ? 14.571 4.350 -0.438 1.00 81.88 101 ARG A O 1
ATOM 830 N N . ILE A 1 102 ? 13.827 4.960 1.599 1.00 81.81 102 ILE A N 1
ATOM 831 C CA . ILE A 1 102 ? 14.620 6.194 1.700 1.00 81.81 102 ILE A CA 1
ATOM 832 C C . ILE A 1 102 ? 16.112 5.872 1.560 1.00 81.81 102 ILE A C 1
ATOM 834 O O . ILE A 1 102 ? 16.799 6.497 0.753 1.00 81.81 102 ILE A O 1
ATOM 838 N N . ILE A 1 103 ? 16.597 4.851 2.274 1.00 78.44 103 ILE A N 1
ATOM 839 C CA . ILE A 1 103 ? 17.991 4.392 2.182 1.00 78.44 103 ILE A CA 1
ATOM 840 C C . ILE A 1 103 ? 18.327 3.969 0.745 1.00 78.44 103 ILE A C 1
ATOM 842 O O . ILE A 1 103 ? 19.342 4.401 0.201 1.00 78.44 103 ILE A O 1
ATOM 846 N N . SER A 1 104 ? 17.469 3.172 0.100 1.00 73.94 104 SER A N 1
ATOM 847 C CA . SER A 1 104 ? 17.686 2.730 -1.282 1.00 73.94 104 SER A CA 1
ATOM 848 C C . SER A 1 104 ? 17.775 3.897 -2.268 1.00 73.94 104 SER A C 1
ATOM 850 O O . SER A 1 104 ? 18.622 3.859 -3.158 1.00 73.94 104 SER A O 1
ATOM 852 N N . ILE A 1 105 ? 16.919 4.915 -2.133 1.00 77.44 105 ILE A N 1
ATOM 853 C CA . ILE A 1 105 ? 16.916 6.102 -3.006 1.00 77.44 105 ILE A CA 1
ATOM 854 C C . ILE A 1 105 ? 18.215 6.896 -2.837 1.00 77.44 105 ILE A C 1
ATOM 856 O O . ILE A 1 105 ? 18.830 7.282 -3.831 1.00 77.44 105 ILE A O 1
ATOM 860 N N . ILE A 1 106 ? 18.654 7.092 -1.588 1.00 76.88 106 ILE A N 1
ATOM 861 C CA . ILE A 1 106 ? 19.901 7.800 -1.272 1.00 76.88 106 ILE A CA 1
ATOM 862 C C . ILE A 1 106 ? 21.108 7.052 -1.854 1.00 76.88 106 ILE A C 1
ATOM 864 O O . ILE A 1 106 ? 21.959 7.667 -2.490 1.00 76.88 106 ILE A O 1
ATOM 868 N N . LEU A 1 107 ? 21.175 5.729 -1.673 1.00 71.88 107 LEU A N 1
ATOM 869 C CA . LEU A 1 107 ? 22.325 4.922 -2.097 1.00 71.88 107 LEU A CA 1
ATOM 870 C C . LEU A 1 107 ? 22.394 4.682 -3.612 1.00 71.88 107 LEU A C 1
ATOM 872 O O . LEU A 1 107 ? 23.488 4.496 -4.138 1.00 71.88 107 LEU A O 1
ATOM 876 N N . ARG A 1 108 ? 21.253 4.644 -4.314 1.00 74.56 108 ARG A N 1
ATOM 877 C CA . ARG A 1 108 ? 21.191 4.317 -5.755 1.00 74.56 108 ARG A CA 1
ATOM 878 C C . ARG A 1 108 ? 21.005 5.524 -6.676 1.00 74.56 108 ARG A C 1
ATOM 880 O O . ARG A 1 108 ? 20.909 5.340 -7.884 1.00 74.56 108 ARG A O 1
ATOM 887 N N . GLY A 1 109 ? 21.011 6.741 -6.134 1.00 64.19 109 GLY A N 1
ATOM 888 C CA . GLY A 1 109 ? 21.121 7.960 -6.939 1.00 64.19 109 GLY A CA 1
ATOM 889 C C . GLY A 1 109 ? 19.801 8.533 -7.458 1.00 64.19 109 GLY A C 1
ATOM 890 O O . GLY A 1 109 ? 19.814 9.237 -8.463 1.00 64.19 109 GLY A O 1
ATOM 891 N N . GLY A 1 110 ? 18.679 8.286 -6.773 1.00 66.38 110 GLY A N 1
ATOM 892 C CA . GLY A 1 110 ? 17.434 9.022 -7.014 1.00 66.38 110 GLY A CA 1
ATOM 893 C C . GLY A 1 110 ? 16.211 8.169 -7.336 1.00 66.38 110 GLY A C 1
ATOM 894 O O . GLY A 1 110 ? 16.158 6.970 -7.065 1.00 66.38 110 GLY A O 1
ATOM 895 N N . ILE A 1 111 ? 15.188 8.847 -7.858 1.00 67.38 111 ILE A N 1
ATOM 896 C CA . ILE A 1 111 ? 13.873 8.293 -8.175 1.00 67.38 111 ILE A CA 1
ATOM 897 C C . ILE A 1 111 ? 13.677 8.379 -9.687 1.00 67.38 111 ILE A C 1
ATOM 899 O O . ILE A 1 111 ? 13.793 9.461 -10.260 1.00 67.38 111 ILE A O 1
ATOM 903 N N . VAL A 1 112 ? 13.341 7.255 -10.313 1.00 68.44 112 VAL A N 1
ATOM 904 C CA . VAL A 1 112 ? 12.845 7.216 -11.691 1.00 68.44 112 VAL A CA 1
ATOM 905 C C . VAL A 1 112 ? 11.325 7.169 -11.626 1.00 68.44 112 VAL A C 1
ATOM 907 O O . VAL A 1 112 ? 10.769 6.421 -10.826 1.00 68.44 112 VAL A O 1
ATOM 910 N N . PHE A 1 113 ? 10.650 7.996 -12.422 1.00 66.31 113 PHE A N 1
ATOM 911 C CA . PHE A 1 113 ? 9.193 7.965 -12.510 1.00 66.31 113 PHE A CA 1
ATOM 912 C C . PHE A 1 113 ? 8.768 6.838 -13.455 1.00 66.31 113 PHE A C 1
ATOM 914 O O . PHE A 1 113 ? 8.528 7.052 -14.640 1.00 66.31 113 PHE A O 1
ATOM 921 N N . A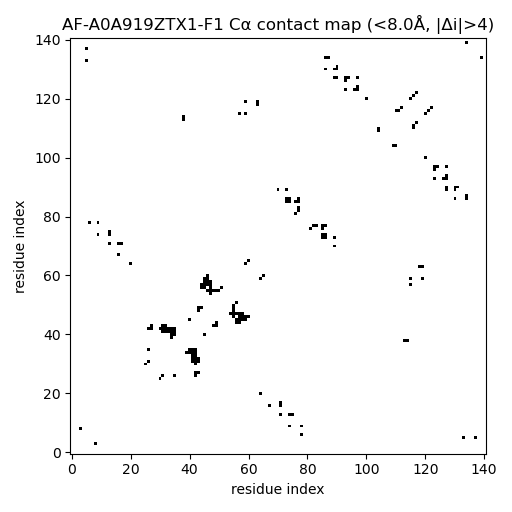SP A 1 114 ? 8.735 5.629 -12.916 1.00 64.81 114 ASP A N 1
ATOM 922 C CA . ASP A 1 114 ? 8.287 4.415 -13.586 1.00 64.81 114 ASP A CA 1
ATOM 923 C C . ASP A 1 114 ? 7.072 3.819 -12.853 1.00 64.81 114 ASP A C 1
ATOM 925 O O . ASP A 1 114 ? 6.525 4.380 -11.894 1.00 64.81 114 ASP A O 1
ATOM 929 N N . ILE A 1 115 ? 6.606 2.665 -13.311 1.00 65.00 115 ILE A N 1
ATOM 930 C CA . ILE A 1 115 ? 5.524 1.947 -12.642 1.00 65.00 115 ILE A CA 1
ATOM 931 C C . ILE A 1 115 ? 5.861 1.579 -11.202 1.00 65.00 115 ILE A C 1
ATOM 933 O O . ILE A 1 115 ? 4.999 1.691 -10.331 1.00 65.00 115 ILE A O 1
ATOM 937 N N . TYR A 1 116 ? 7.104 1.203 -10.916 1.00 65.75 116 TYR A N 1
ATOM 938 C CA . TYR A 1 116 ? 7.536 0.871 -9.564 1.00 65.75 116 TYR A CA 1
ATOM 939 C C . TYR A 1 116 ? 7.464 2.057 -8.618 1.00 65.75 116 TYR A C 1
ATOM 941 O O . TYR A 1 116 ? 7.114 1.899 -7.442 1.00 65.75 116 TYR A O 1
ATOM 949 N N . PHE A 1 117 ? 7.722 3.255 -9.128 1.00 70.25 117 PHE A N 1
ATOM 950 C CA . PHE A 1 117 ? 7.453 4.464 -8.386 1.00 70.25 117 PHE A CA 1
ATOM 951 C C . PHE A 1 117 ? 5.975 4.558 -8.006 1.00 70.25 117 PHE A C 1
ATOM 953 O O . PHE A 1 117 ? 5.670 4.792 -6.841 1.00 70.25 117 PHE A O 1
ATOM 960 N N . LEU A 1 118 ? 5.053 4.313 -8.935 1.00 70.12 118 LEU A N 1
ATOM 961 C CA . LEU A 1 118 ? 3.616 4.457 -8.684 1.00 70.12 118 LEU A CA 1
ATOM 962 C C . LEU A 1 118 ? 2.996 3.333 -7.843 1.00 70.12 118 LEU A C 1
ATOM 964 O O . LEU A 1 118 ? 2.055 3.600 -7.096 1.00 70.12 118 LEU A O 1
ATOM 968 N N . VAL A 1 119 ? 3.505 2.103 -7.931 1.00 68.38 119 VAL A N 1
ATOM 969 C CA . VAL A 1 119 ? 2.924 0.931 -7.242 1.00 68.38 119 VAL A CA 1
ATOM 970 C C . VAL A 1 119 ? 3.782 0.386 -6.102 1.00 68.38 119 VAL A C 1
ATOM 972 O O . VAL A 1 119 ? 3.389 -0.579 -5.463 1.00 68.38 119 VAL A O 1
ATOM 975 N N . GLY A 1 120 ? 4.953 0.962 -5.848 1.00 70.31 120 GLY A N 1
ATOM 976 C CA . GLY A 1 120 ? 5.825 0.597 -4.732 1.00 70.31 120 GLY A CA 1
ATOM 977 C C . GLY A 1 120 ? 6.171 1.827 -3.912 1.00 70.31 120 GLY A C 1
ATOM 978 O O . GLY A 1 120 ? 5.672 2.004 -2.804 1.00 70.31 120 GLY A O 1
ATOM 979 N N . ILE A 1 121 ? 6.962 2.725 -4.498 1.00 72.19 121 ILE A N 1
ATOM 980 C CA . ILE A 1 121 ? 7.526 3.884 -3.794 1.00 72.19 121 ILE A CA 1
ATOM 981 C C . ILE A 1 121 ? 6.416 4.810 -3.277 1.00 72.19 121 ILE A C 1
ATOM 983 O O . ILE A 1 121 ? 6.279 5.013 -2.075 1.00 72.19 121 ILE A O 1
ATOM 987 N N . PHE A 1 122 ? 5.587 5.356 -4.160 1.00 73.81 122 PHE A N 1
ATOM 988 C CA . PHE A 1 122 ? 4.554 6.330 -3.822 1.00 73.81 122 PHE A CA 1
ATOM 989 C C . PHE A 1 122 ? 3.540 5.804 -2.788 1.00 73.81 122 PHE A C 1
ATOM 991 O O . PHE A 1 122 ? 3.292 6.506 -1.803 1.00 73.81 122 PHE A O 1
ATOM 998 N N . PRO A 1 123 ? 3.020 4.564 -2.901 1.00 76.75 123 PRO A N 1
ATOM 999 C CA . PRO A 1 123 ? 2.195 3.971 -1.858 1.00 76.75 123 PRO A CA 1
ATOM 1000 C C . PRO A 1 123 ? 2.903 3.885 -0.506 1.00 76.75 123 PRO A C 1
ATOM 1002 O O . PRO A 1 123 ? 2.289 4.205 0.506 1.00 76.75 123 PRO A O 1
ATOM 1005 N N . GLU A 1 124 ? 4.182 3.511 -0.448 1.00 80.19 124 GLU A N 1
ATOM 1006 C CA . GLU A 1 124 ? 4.925 3.429 0.820 1.00 80.19 124 GLU A CA 1
ATOM 1007 C C . GLU A 1 124 ? 5.025 4.796 1.521 1.00 80.19 124 GLU A C 1
ATOM 1009 O O . GLU A 1 124 ? 4.829 4.886 2.737 1.00 80.19 124 GLU A O 1
ATOM 1014 N N . PHE A 1 125 ? 5.236 5.871 0.752 1.00 82.56 125 PHE A N 1
ATOM 1015 C CA . PHE A 1 125 ? 5.252 7.250 1.258 1.00 82.56 125 PHE A CA 1
ATOM 1016 C C . PHE A 1 125 ? 3.877 7.756 1.723 1.00 82.56 125 PHE A C 1
ATOM 1018 O O . PHE A 1 125 ? 3.817 8.729 2.472 1.00 82.56 125 PHE A O 1
ATOM 1025 N N . ILE A 1 126 ? 2.777 7.107 1.329 1.00 84.50 126 ILE A N 1
ATOM 1026 C CA . ILE A 1 126 ? 1.414 7.457 1.762 1.00 84.50 126 ILE A CA 1
ATOM 1027 C C . ILE A 1 126 ? 0.954 6.573 2.924 1.00 84.50 126 ILE A C 1
ATOM 1029 O O . ILE A 1 126 ? 0.418 7.067 3.919 1.00 84.50 126 ILE A O 1
ATOM 1033 N N . VAL A 1 127 ? 1.149 5.261 2.811 1.00 83.88 127 VAL A N 1
ATOM 1034 C CA . VAL A 1 127 ? 0.579 4.260 3.719 1.00 83.88 127 VAL A CA 1
ATOM 1035 C C . VAL A 1 127 ? 1.207 4.349 5.112 1.00 83.88 127 VAL A C 1
ATOM 1037 O O . VAL A 1 127 ? 0.487 4.294 6.113 1.00 83.88 127 VAL A O 1
ATOM 1040 N N . ALA A 1 128 ? 2.523 4.561 5.207 1.00 84.12 128 ALA A N 1
ATOM 1041 C CA . ALA A 1 128 ? 3.194 4.728 6.496 1.00 84.12 128 ALA A CA 1
ATOM 1042 C C . ALA A 1 128 ? 2.644 5.930 7.302 1.00 84.12 128 ALA A C 1
ATOM 1044 O O . ALA A 1 128 ? 2.145 5.719 8.415 1.00 84.12 128 ALA A O 1
ATOM 1045 N N . PRO A 1 129 ? 2.643 7.178 6.782 1.00 85.44 129 PRO A N 1
ATOM 1046 C CA . PRO A 1 129 ? 2.082 8.315 7.513 1.00 85.44 129 PRO A CA 1
ATOM 1047 C C . PRO A 1 129 ? 0.568 8.204 7.729 1.00 85.44 129 PRO A C 1
ATOM 1049 O O . PRO A 1 129 ? 0.066 8.681 8.751 1.00 85.44 129 PRO A O 1
ATOM 1052 N N . PHE A 1 130 ? -0.165 7.532 6.836 1.00 87.81 130 PHE A N 1
ATOM 1053 C CA . PHE A 1 130 ? -1.592 7.272 7.018 1.00 87.81 130 PHE A CA 1
ATOM 1054 C C . PHE A 1 130 ? -1.886 6.498 8.314 1.00 87.81 130 PHE A C 1
ATOM 1056 O O . PHE A 1 130 ? -2.769 6.895 9.081 1.00 87.81 130 PHE A O 1
ATOM 1063 N N . PHE A 1 131 ? -1.134 5.436 8.619 1.00 89.12 131 PHE A N 1
ATOM 1064 C CA . PHE A 1 131 ? -1.368 4.673 9.849 1.00 89.12 131 PHE A CA 1
ATOM 1065 C C . PHE A 1 131 ? -0.975 5.439 11.116 1.00 89.12 131 PHE A C 1
ATOM 1067 O O . PHE A 1 131 ? -1.663 5.324 12.136 1.00 89.12 131 PHE A O 1
ATOM 1074 N N . PHE A 1 132 ? 0.055 6.289 11.055 1.00 87.06 132 PHE A N 1
ATOM 1075 C CA . PHE A 1 132 ? 0.353 7.232 12.139 1.00 87.06 132 PHE A CA 1
ATOM 1076 C C . PHE A 1 132 ? -0.797 8.219 12.370 1.00 87.06 132 PHE A C 1
ATOM 1078 O O . PHE A 1 132 ? -1.204 8.441 13.516 1.00 87.06 132 PHE A O 1
ATOM 1085 N N . PHE A 1 133 ? -1.348 8.788 11.295 1.00 86.81 133 PHE A N 1
ATOM 1086 C CA . PHE A 1 133 ? -2.503 9.680 11.367 1.00 86.81 133 PHE A CA 1
ATOM 1087 C C . PHE A 1 133 ? -3.711 8.980 11.998 1.00 86.81 133 PHE A C 1
ATOM 1089 O O . PHE A 1 133 ? -4.317 9.515 12.931 1.00 86.81 133 PHE A O 1
ATOM 1096 N N . LEU A 1 134 ? -4.020 7.763 11.543 1.00 85.12 134 LEU A N 1
ATOM 1097 C CA . LEU A 1 134 ? -5.106 6.952 12.083 1.00 85.12 134 LEU A CA 1
ATOM 1098 C C . LEU A 1 134 ? -4.915 6.705 13.584 1.00 85.12 134 LEU A C 1
ATOM 1100 O O . LEU A 1 134 ? -5.845 6.922 14.362 1.00 85.12 134 LEU A O 1
ATOM 1104 N N . ARG A 1 135 ? -3.703 6.324 14.010 1.00 84.50 135 ARG A N 1
ATOM 1105 C CA . ARG A 1 135 ? -3.402 6.101 15.428 1.00 84.50 135 ARG A CA 1
ATOM 1106 C C . ARG A 1 135 ? -3.653 7.356 16.269 1.00 84.50 135 ARG A C 1
ATOM 1108 O O . ARG A 1 135 ? -4.290 7.291 17.318 1.00 84.50 135 ARG A O 1
ATOM 1115 N N . ASN A 1 136 ? -3.183 8.508 15.803 1.00 82.94 136 ASN A N 1
ATOM 1116 C CA . ASN A 1 136 ? -3.302 9.761 16.550 1.00 82.94 136 ASN A CA 1
ATOM 1117 C C . ASN A 1 136 ? -4.743 10.291 16.608 1.00 82.94 136 ASN A C 1
ATOM 1119 O O . ASN A 1 136 ? -5.136 10.863 17.620 1.00 82.94 136 ASN A O 1
ATOM 1123 N N . LYS A 1 137 ? -5.542 10.088 15.555 1.00 75.88 137 LYS A N 1
ATOM 1124 C CA . LYS A 1 137 ? -6.953 10.511 15.510 1.00 75.88 137 LYS A CA 1
ATOM 1125 C C . LYS A 1 137 ? -7.893 9.602 16.296 1.00 75.88 137 LYS A C 1
ATOM 1127 O O . LYS A 1 137 ? -8.919 10.081 16.767 1.00 75.88 137 LYS A O 1
ATOM 1132 N N . VAL A 1 138 ? -7.588 8.307 16.374 1.00 66.31 138 VAL A N 1
ATOM 1133 C CA . VAL A 1 138 ? -8.510 7.294 16.914 1.00 66.31 138 VAL A CA 1
ATOM 1134 C C . VAL A 1 138 ? -8.202 6.935 18.368 1.00 66.31 138 VAL A C 1
ATOM 1136 O O . VAL A 1 138 ? -9.132 6.638 19.107 1.00 66.31 138 VAL A O 1
ATOM 1139 N N . PHE A 1 139 ? -6.936 6.991 18.798 1.00 62.88 139 PHE A N 1
ATOM 1140 C CA . PHE A 1 139 ? -6.511 6.450 20.102 1.00 62.88 139 PHE A CA 1
ATOM 1141 C C . PHE A 1 139 ? -5.869 7.475 21.041 1.00 62.88 139 PHE A C 1
ATOM 1143 O O . PHE A 1 139 ? -5.435 7.113 22.129 1.00 62.88 139 PHE A O 1
ATOM 1150 N N . LYS A 1 140 ? -5.780 8.743 20.626 1.00 54.88 140 LYS A N 1
ATOM 1151 C CA . LYS A 1 140 ? -5.385 9.869 21.489 1.00 54.88 140 LYS A CA 1
ATOM 1152 C C . LYS A 1 140 ? -6.600 10.690 21.963 1.00 54.88 140 LYS A C 1
ATOM 1154 O O . LYS A 1 140 ? -6.439 11.852 22.324 1.00 54.88 140 LYS A O 1
ATOM 1159 N N . SER A 1 141 ? -7.795 10.087 21.904 1.00 43.44 141 SER A N 1
ATOM 1160 C CA . SER A 1 141 ? -9.035 10.585 22.515 1.00 43.44 141 SER A CA 1
ATOM 1161 C C . SER A 1 141 ? -9.173 10.080 23.939 1.00 43.44 141 SER A C 1
ATOM 1163 O O . SER A 1 141 ? -8.722 8.944 24.193 1.00 43.44 141 SER A O 1
#

pLDDT: mean 75.41, std 13.88, range [39.72, 93.88]

Radius of gyration: 16.84 Å; Cα contacts (8 Å, |Δi|>4): 106; chains: 1; bounding box: 40×34×46 Å

Foldseek 3Di:
DDPDDLLNVLVVLLVVLVVVVVLLVCCVPPPQQDARDPAPDGSCLQCVVDCPPPPHPHVLVPPLNVLSVLSNVLSVVCSVPVDCVSLVVQLVVLVVLLVVLVVCQVVVPHDDPHVCCVRPVVCSVVSNVVSVVSCCVPPVD

Mean predicted aligned error: 8.33 Å

Solvent-accessible surface area (backbone atoms only — not comparable to full-atom values): 7971 Å² total; per-residue (Å²): 131,88,82,76,52,70,66,58,56,51,52,52,51,40,53,52,52,52,48,54,50,51,53,52,53,45,36,62,76,77,40,33,86,37,53,44,88,91,46,91,53,26,42,38,61,48,42,32,76,54,94,66,86,57,91,24,100,34,57,49,71,62,53,49,48,50,53,49,49,54,48,41,54,35,52,51,51,24,74,75,66,70,46,62,66,39,55,53,50,48,34,52,52,33,44,52,52,37,48,55,48,54,52,49,32,69,76,70,76,57,83,68,95,47,68,59,34,65,68,42,52,51,47,37,71,46,52,24,58,48,43,51,50,49,48,56,72,70,68,70,112